Protein AF-A0A1H6QCL2-F1 (afdb_monomer_lite)

pLDDT: mean 70.32, std 13.02, range [34.16, 87.25]

InterPro domains:
  IPR007791 Co-chaperone DjlA, N-terminal [PF05099] (33-149)
  IPR029024 TerB-like [G3DSA:1.10.3680.10] (1-150)
  IPR029024 TerB-like [SSF158682] (3-149)

Structure (mmCIF, N/CA/C/O backbone):
data_AF-A0A1H6QCL2-F1
#
_entry.id   AF-A0A1H6QCL2-F1
#
loop_
_atom_site.group_PDB
_atom_site.id
_atom_site.type_symbol
_atom_site.label_atom_id
_atom_site.label_alt_id
_atom_site.label_comp_id
_atom_site.label_asym_id
_atom_site.label_entity_id
_atom_site.label_seq_id
_atom_site.pdbx_PDB_ins_code
_atom_site.Cartn_x
_atom_site.Cartn_y
_atom_site.Cartn_z
_atom_site.occupancy
_atom_site.B_iso_or_equiv
_atom_site.auth_seq_id
_atom_site.auth_comp_id
_atom_site.auth_asym_id
_atom_site.auth_atom_id
_atom_site.pdbx_PDB_model_num
ATOM 1 N N . MET A 1 1 ? -7.548 -7.491 -23.314 1.00 44.00 1 MET A N 1
ATOM 2 C CA . MET A 1 1 ? -8.060 -6.327 -22.567 1.00 44.00 1 MET A CA 1
ATOM 3 C C . MET A 1 1 ? -8.11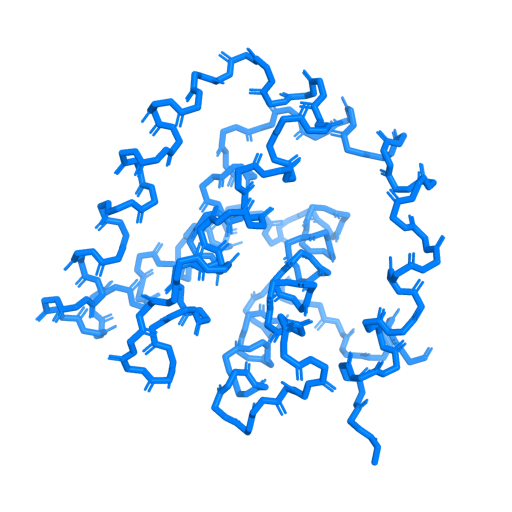5 -6.758 -21.128 1.00 44.00 1 MET A C 1
ATOM 5 O O . MET A 1 1 ? -8.798 -7.739 -20.842 1.00 44.00 1 MET A O 1
ATOM 9 N N . SER A 1 2 ? -7.257 -6.177 -20.296 1.00 57.69 2 SER A N 1
ATOM 10 C CA . SER A 1 2 ? -7.045 -6.685 -18.952 1.00 57.69 2 SER A CA 1
ATOM 11 C C . SER A 1 2 ? -8.265 -6.375 -18.085 1.00 57.69 2 SER A C 1
ATOM 13 O O . SER A 1 2 ? -8.902 -5.333 -18.233 1.00 57.69 2 SER A O 1
ATOM 15 N N . PHE A 1 3 ? -8.617 -7.291 -17.188 1.00 59.69 3 PHE A N 1
ATOM 16 C CA . PHE A 1 3 ? -9.691 -7.117 -16.205 1.00 59.69 3 PHE A CA 1
ATOM 17 C C . PHE A 1 3 ? -9.539 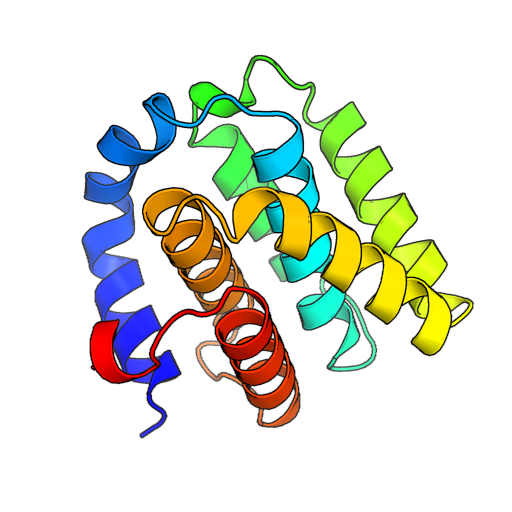-5.797 -15.426 1.00 59.69 3 PHE A C 1
ATOM 19 O O . PHE A 1 3 ? -10.508 -5.070 -15.203 1.00 59.69 3 PHE A O 1
ATOM 26 N N . PHE A 1 4 ? -8.293 -5.431 -15.121 1.00 59.72 4 PHE A N 1
ATOM 27 C CA . PHE A 1 4 ? -7.962 -4.176 -14.463 1.00 59.72 4 PHE A CA 1
ATOM 28 C C . PHE A 1 4 ? -8.063 -2.950 -15.379 1.00 59.72 4 PHE A C 1
ATOM 30 O O . PHE A 1 4 ? -8.419 -1.889 -14.881 1.00 59.72 4 PHE A O 1
ATOM 37 N N . ASP A 1 5 ? -7.867 -3.075 -16.698 1.00 59.31 5 ASP A N 1
ATOM 38 C CA . ASP A 1 5 ? -8.101 -1.961 -17.634 1.00 59.31 5 ASP A CA 1
ATOM 39 C C . ASP A 1 5 ? -9.584 -1.565 -17.635 1.00 59.31 5 ASP A C 1
ATOM 41 O O . ASP A 1 5 ? -9.929 -0.384 -17.617 1.00 59.31 5 ASP A O 1
ATOM 45 N N . ASN A 1 6 ? -10.482 -2.555 -17.602 1.00 60.25 6 ASN A N 1
ATOM 46 C CA . ASN A 1 6 ? -11.925 -2.322 -17.515 1.00 60.25 6 ASN A CA 1
ATOM 47 C C . ASN A 1 6 ? -12.341 -1.787 -16.139 1.00 60.25 6 ASN A C 1
ATOM 49 O O . ASN A 1 6 ? -13.170 -0.876 -16.070 1.00 60.25 6 ASN A O 1
ATOM 53 N N . LEU A 1 7 ? -11.742 -2.302 -15.056 1.00 60.38 7 LEU A N 1
ATOM 54 C CA . LEU A 1 7 ? -11.916 -1.758 -13.709 1.00 60.38 7 LEU A CA 1
ATOM 55 C C . LEU A 1 7 ? -11.518 -0.284 -13.680 1.00 60.38 7 LEU A C 1
ATOM 57 O O . LEU A 1 7 ? -12.290 0.543 -13.215 1.00 60.38 7 LEU A O 1
ATOM 61 N N . VAL A 1 8 ? -10.336 0.055 -14.180 1.00 58.62 8 VAL A N 1
ATOM 62 C CA . VAL A 1 8 ? -9.795 1.415 -14.196 1.00 58.62 8 VAL A CA 1
ATOM 63 C C . VAL A 1 8 ? -10.633 2.341 -15.063 1.00 58.62 8 VAL A C 1
ATOM 65 O O . VAL A 1 8 ? -10.927 3.455 -14.633 1.00 58.62 8 VAL A O 1
ATOM 68 N N . ASN A 1 9 ? -11.051 1.897 -16.250 1.00 56.53 9 ASN A N 1
ATOM 69 C CA . ASN A 1 9 ? -11.909 2.693 -17.124 1.00 56.53 9 ASN A CA 1
ATOM 70 C C . ASN A 1 9 ? -13.257 2.992 -16.452 1.00 56.53 9 ASN A C 1
ATOM 72 O O . ASN A 1 9 ? -13.675 4.146 -16.449 1.00 56.53 9 ASN A O 1
ATOM 76 N N . LYS A 1 10 ? -13.871 2.011 -15.767 1.00 55.44 10 LYS A N 1
ATOM 77 C CA . LYS A 1 10 ? -15.033 2.260 -14.892 1.00 55.44 10 LYS A CA 1
ATOM 78 C C . LYS A 1 10 ? -14.676 3.195 -13.728 1.00 55.44 10 LYS A C 1
ATOM 80 O O . LYS A 1 10 ? -15.417 4.125 -13.443 1.00 55.44 10 LYS A O 1
ATOM 85 N N . THR A 1 11 ? -13.527 2.997 -13.081 1.00 51.47 11 THR A N 1
ATOM 86 C CA . THR A 1 11 ? -13.097 3.740 -11.879 1.00 51.47 11 THR A CA 1
ATOM 87 C C . THR A 1 11 ? -12.805 5.215 -12.171 1.00 51.47 11 THR A C 1
ATOM 89 O O . THR A 1 11 ? -13.044 6.049 -11.303 1.00 51.47 11 THR A O 1
ATOM 92 N N . LYS A 1 12 ? -12.359 5.568 -13.386 1.00 49.91 12 LYS A N 1
ATOM 93 C CA . LYS A 1 12 ? -12.216 6.969 -13.825 1.00 49.91 12 LYS A CA 1
ATOM 94 C C . LYS A 1 12 ? -13.560 7.702 -13.865 1.00 49.91 12 LYS A C 1
ATOM 96 O O . LYS A 1 12 ? -13.603 8.870 -13.493 1.00 49.91 12 LYS A O 1
ATOM 101 N N . GLU A 1 13 ? -14.644 7.028 -14.252 1.00 46.62 13 GLU A N 1
ATOM 102 C CA . GLU A 1 13 ? -15.998 7.601 -14.239 1.00 46.62 13 GLU A CA 1
ATOM 103 C C . GLU A 1 13 ? -16.630 7.578 -12.833 1.00 46.62 13 GLU A C 1
ATOM 105 O O . GLU A 1 13 ? -17.350 8.502 -12.469 1.00 46.62 13 GLU A O 1
ATOM 110 N N . THR A 1 14 ? -16.310 6.583 -11.993 1.00 46.56 14 THR A N 1
ATOM 111 C CA . THR A 1 14 ? -16.861 6.456 -10.622 1.00 46.56 14 THR A CA 1
ATOM 112 C C . THR A 1 14 ? -16.065 7.207 -9.545 1.00 46.56 14 THR A C 1
ATOM 114 O O . THR A 1 14 ? -16.447 7.188 -8.375 1.00 46.56 14 THR A O 1
ATOM 117 N N . PHE A 1 15 ? -14.957 7.872 -9.891 1.00 47.06 15 PHE A N 1
ATOM 118 C CA . PHE A 1 15 ? -14.078 8.555 -8.927 1.00 47.06 15 PHE A CA 1
ATOM 119 C C . PHE A 1 15 ? -14.810 9.656 -8.135 1.00 47.06 15 PHE A C 1
ATOM 121 O O . PHE A 1 15 ? -14.470 9.938 -6.988 1.00 47.06 15 PHE A O 1
ATOM 128 N N . THR A 1 16 ? -15.849 10.257 -8.722 1.00 43.94 16 THR A N 1
ATOM 129 C CA . THR A 1 16 ? -16.666 11.298 -8.080 1.00 43.94 16 THR A CA 1
ATOM 130 C C . THR A 1 16 ? -17.731 10.717 -7.137 1.00 43.94 16 THR A C 1
ATOM 132 O O . THR A 1 16 ? -17.962 11.284 -6.071 1.00 43.94 16 THR A O 1
ATOM 135 N N . GLU A 1 17 ? -18.329 9.566 -7.464 1.00 40.84 17 GLU A N 1
ATOM 136 C CA . GLU A 1 17 ? -19.364 8.909 -6.640 1.00 40.84 17 GLU A CA 1
ATOM 137 C C . GLU A 1 17 ? -18.780 8.118 -5.458 1.00 40.84 17 GLU A C 1
ATOM 139 O O . GLU A 1 17 ? -19.372 8.062 -4.380 1.00 40.84 17 GLU A O 1
ATOM 144 N N . LEU A 1 18 ? -17.567 7.579 -5.610 1.00 47.88 18 LEU A N 1
ATOM 145 C CA . LEU A 1 18 ? -16.891 6.765 -4.594 1.00 47.88 18 LEU A CA 1
ATOM 146 C C . LEU A 1 18 ? -16.627 7.510 -3.273 1.00 47.88 18 LEU A C 1
ATOM 148 O O . LEU A 1 18 ? -16.512 6.874 -2.226 1.00 47.88 18 LEU A O 1
ATOM 152 N N . SER A 1 19 ? -16.604 8.848 -3.284 1.00 46.69 19 SER A N 1
ATOM 153 C CA . SER A 1 19 ? -16.367 9.688 -2.099 1.00 46.69 19 SER A CA 1
ATOM 154 C C . SER A 1 19 ? -17.353 9.476 -0.950 1.00 46.69 19 SER A C 1
ATOM 156 O O . SER A 1 19 ? -16.997 9.721 0.206 1.00 46.69 19 SER A O 1
ATOM 158 N N . GLN A 1 20 ? -18.561 8.988 -1.241 1.00 42.12 20 GLN A N 1
ATOM 159 C CA . GLN A 1 20 ? -19.589 8.744 -0.227 1.00 42.12 20 GLN A CA 1
ATOM 160 C C . GLN A 1 20 ? -19.391 7.431 0.549 1.00 42.12 20 GLN A C 1
ATOM 162 O O . GLN A 1 20 ? -19.751 7.373 1.726 1.00 42.12 20 GLN A O 1
ATOM 167 N N . ASP A 1 21 ? -18.749 6.415 -0.038 1.00 43.72 21 ASP A N 1
ATOM 168 C CA . ASP A 1 21 ? -18.467 5.147 0.656 1.00 43.72 21 ASP A CA 1
ATOM 169 C C . ASP A 1 21 ? -17.184 5.215 1.504 1.00 43.72 21 ASP A C 1
ATOM 171 O O . ASP A 1 21 ? -17.070 4.551 2.539 1.00 43.72 21 ASP A O 1
ATOM 175 N N . PHE A 1 22 ? -16.241 6.090 1.137 1.00 47.78 22 PHE A N 1
ATOM 176 C CA . PHE A 1 22 ? -14.991 6.317 1.873 1.00 47.78 22 PHE A CA 1
ATOM 177 C C . PHE A 1 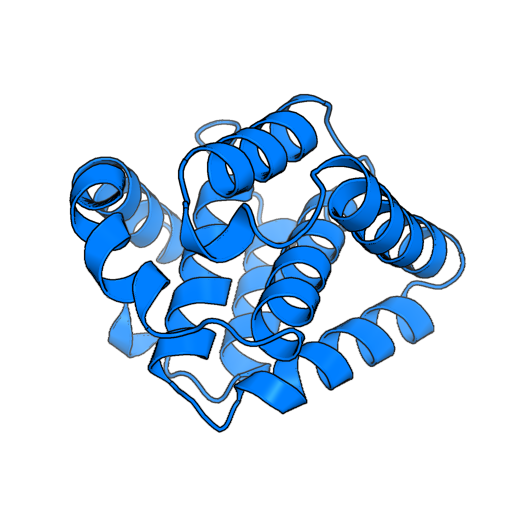22 ? -15.184 6.912 3.271 1.00 47.78 22 PHE A C 1
ATOM 179 O O . PHE A 1 22 ? -14.406 6.629 4.184 1.00 47.78 22 PHE A O 1
ATOM 186 N N . THR A 1 23 ? -16.236 7.705 3.494 1.00 46.81 23 THR A N 1
ATOM 187 C CA . THR A 1 23 ? -16.464 8.375 4.788 1.00 46.81 23 THR A CA 1
ATOM 188 C C . THR A 1 23 ? -16.823 7.403 5.917 1.00 46.81 23 THR A C 1
ATOM 190 O O . THR A 1 23 ? -16.760 7.777 7.097 1.00 46.81 23 THR A O 1
ATOM 193 N N . LYS A 1 24 ? -17.195 6.166 5.562 1.00 49.12 24 LYS A N 1
ATOM 194 C CA . LYS A 1 24 ? -17.654 5.112 6.473 1.00 49.12 24 LYS A CA 1
ATOM 195 C C . LYS A 1 24 ? -16.512 4.284 7.072 1.00 49.12 24 LYS A C 1
ATOM 197 O O . LYS A 1 24 ? -16.696 3.689 8.130 1.00 49.12 24 LYS A O 1
ATOM 202 N N . TYR A 1 25 ? -15.330 4.285 6.452 1.00 53.62 25 TYR A N 1
ATOM 203 C CA . TYR A 1 25 ? -14.206 3.415 6.818 1.00 53.62 25 TYR A CA 1
ATOM 204 C C . TYR A 1 25 ? -13.013 4.226 7.347 1.00 53.62 25 TYR A C 1
ATOM 206 O O . TYR A 1 25 ? -11.960 4.319 6.728 1.00 53.62 25 TYR A O 1
ATOM 214 N N . ARG A 1 26 ? -13.192 4.826 8.530 1.00 55.38 26 ARG A N 1
ATOM 215 C CA . ARG A 1 26 ? -12.229 5.711 9.222 1.00 55.38 26 ARG A CA 1
ATOM 216 C C . ARG A 1 26 ? -11.168 4.950 10.041 1.00 55.38 26 ARG A C 1
ATOM 218 O O . ARG A 1 26 ? -10.855 5.337 11.164 1.00 55.38 26 ARG A O 1
ATOM 225 N N . SER A 1 27 ? -10.666 3.836 9.522 1.00 66.69 27 SER A N 1
ATOM 226 C CA . SER A 1 27 ? -9.800 2.905 10.262 1.00 66.69 27 SER A CA 1
ATOM 227 C C . SER A 1 27 ? -8.322 3.149 9.940 1.00 66.69 27 SER A C 1
ATOM 229 O O . SER A 1 27 ? -7.965 3.259 8.767 1.00 66.69 27 SER A O 1
ATOM 231 N N . LYS A 1 28 ? -7.442 3.190 10.954 1.00 71.31 28 LYS A N 1
ATOM 232 C CA . LYS A 1 28 ? -5.977 3.256 10.741 1.00 71.31 28 LYS A CA 1
ATOM 233 C C . LYS A 1 28 ? -5.509 2.080 9.885 1.00 71.31 28 LYS A C 1
ATOM 235 O O . LYS A 1 28 ? -4.688 2.235 8.993 1.00 71.31 28 LYS A O 1
ATOM 240 N N . GLU A 1 29 ? -6.112 0.922 10.101 1.00 77.38 29 GLU A N 1
ATOM 241 C CA . GLU A 1 29 ? -5.882 -0.317 9.369 1.00 77.38 29 GLU A CA 1
ATOM 242 C C . GLU A 1 29 ? -6.141 -0.145 7.868 1.00 77.38 29 GLU A C 1
ATOM 244 O O . GLU A 1 29 ? -5.364 -0.629 7.051 1.00 77.38 29 GLU A O 1
ATOM 249 N N . PHE A 1 30 ? -7.186 0.606 7.502 1.00 76.31 30 PHE A N 1
ATOM 250 C CA . PHE A 1 30 ? -7.517 0.897 6.109 1.00 76.31 30 PHE A CA 1
ATOM 251 C C . PHE A 1 30 ? -6.471 1.795 5.447 1.00 76.31 30 PHE A C 1
ATOM 253 O O . PHE A 1 30 ? -6.036 1.511 4.331 1.00 76.31 30 PHE A O 1
ATOM 260 N N . LEU A 1 31 ? -6.027 2.843 6.147 1.00 77.38 31 LEU A N 1
ATOM 261 C CA . LEU A 1 31 ? -4.947 3.704 5.671 1.00 77.38 31 LEU A CA 1
ATOM 262 C C . LEU A 1 31 ? -3.667 2.890 5.454 1.00 77.38 31 LEU A C 1
ATOM 264 O O . LEU A 1 31 ? -3.109 2.914 4.362 1.00 77.38 31 LEU A O 1
ATOM 268 N N . HIS A 1 32 ? -3.247 2.110 6.449 1.00 82.00 32 HIS A N 1
ATOM 269 C CA . HIS A 1 32 ? -2.057 1.267 6.343 1.00 82.00 32 HIS A CA 1
ATOM 270 C C . HIS A 1 32 ? -2.156 0.264 5.189 1.00 82.00 32 HIS A C 1
ATOM 272 O O . HIS A 1 32 ? -1.223 0.173 4.401 1.00 82.00 32 HIS A O 1
ATOM 278 N N . ALA A 1 33 ? -3.286 -0.431 5.030 1.00 83.88 33 ALA A N 1
ATOM 279 C CA . ALA A 1 33 ? -3.511 -1.365 3.925 1.00 83.88 33 ALA A CA 1
ATOM 280 C C . ALA A 1 33 ? -3.431 -0.682 2.550 1.00 83.88 33 ALA A C 1
ATOM 282 O O . ALA A 1 33 ? -2.864 -1.228 1.606 1.00 83.88 33 ALA A O 1
ATOM 283 N N . THR A 1 34 ? -3.965 0.532 2.451 1.00 78.94 34 THR A N 1
ATOM 284 C CA . THR A 1 34 ? -3.977 1.321 1.219 1.00 78.94 34 THR A CA 1
ATOM 285 C C . THR A 1 34 ? -2.578 1.811 0.837 1.00 78.94 34 THR A C 1
ATOM 287 O O . THR A 1 34 ? -2.165 1.674 -0.314 1.00 78.94 34 THR A O 1
ATOM 290 N N . LEU A 1 35 ? -1.822 2.344 1.802 1.00 83.88 35 LEU A N 1
ATOM 291 C CA . LEU A 1 35 ? -0.442 2.790 1.582 1.00 83.88 35 LEU A CA 1
ATOM 292 C C . LEU A 1 35 ? 0.480 1.613 1.280 1.00 83.88 35 LEU A C 1
ATOM 294 O O . LEU A 1 35 ? 1.320 1.719 0.395 1.00 83.88 35 LEU A O 1
ATOM 298 N N . ALA A 1 36 ? 0.287 0.493 1.975 1.00 85.81 36 ALA A N 1
ATOM 299 C CA . ALA A 1 36 ? 1.002 -0.754 1.751 1.00 85.81 36 ALA A CA 1
ATOM 300 C C . ALA A 1 36 ? 0.769 -1.290 0.326 1.00 85.81 36 ALA A C 1
ATOM 302 O O . ALA A 1 36 ? 1.727 -1.606 -0.374 1.00 85.81 36 ALA A O 1
ATOM 303 N N . ALA A 1 37 ? -0.485 -1.324 -0.138 1.00 84.38 37 ALA A N 1
ATOM 304 C CA . ALA A 1 37 ? -0.825 -1.733 -1.501 1.00 84.38 37 ALA A CA 1
ATOM 305 C C . ALA A 1 37 ? -0.222 -0.798 -2.562 1.00 84.38 37 ALA A C 1
ATOM 307 O O . ALA A 1 37 ? 0.330 -1.272 -3.552 1.00 84.38 37 ALA A O 1
ATOM 308 N N . SER A 1 38 ? -0.292 0.520 -2.342 1.00 82.56 38 SER A N 1
ATOM 309 C CA . SER A 1 38 ? 0.325 1.502 -3.239 1.00 82.56 38 SER A CA 1
ATOM 310 C C . SER A 1 38 ? 1.843 1.344 -3.290 1.00 82.56 38 SER A C 1
ATOM 312 O O . SER A 1 38 ? 2.395 1.322 -4.380 1.00 82.56 38 SER A O 1
ATOM 314 N N . ALA A 1 39 ? 2.511 1.203 -2.144 1.00 84.25 39 ALA A N 1
ATOM 315 C CA . ALA A 1 39 ? 3.957 1.014 -2.087 1.00 84.25 39 ALA A CA 1
ATOM 316 C C . ALA A 1 39 ? 4.402 -0.268 -2.808 1.00 84.25 39 ALA A C 1
ATOM 318 O O . ALA A 1 39 ? 5.441 -0.265 -3.456 1.00 84.25 39 ALA A O 1
ATOM 319 N N . TRP A 1 40 ? 3.613 -1.346 -2.726 1.00 84.62 40 TRP A N 1
ATOM 320 C CA . TRP A 1 40 ? 3.927 -2.605 -3.403 1.00 84.62 40 TRP A CA 1
ATOM 321 C C . TRP A 1 40 ? 3.850 -2.489 -4.925 1.00 84.62 40 TRP A C 1
ATOM 323 O O . TRP A 1 40 ? 4.746 -2.962 -5.616 1.00 84.62 40 TRP A O 1
ATOM 333 N N . ILE A 1 41 ? 2.796 -1.850 -5.441 1.00 80.69 41 ILE A N 1
ATOM 334 C CA . ILE A 1 41 ? 2.622 -1.638 -6.884 1.00 80.69 41 ILE A CA 1
ATOM 335 C C . ILE A 1 41 ? 3.718 -0.732 -7.424 1.00 80.69 41 ILE A C 1
ATOM 337 O O . ILE A 1 41 ? 4.378 -1.111 -8.382 1.00 80.69 41 ILE A O 1
ATOM 341 N N . SER A 1 42 ? 3.985 0.386 -6.749 1.00 77.81 42 SER A N 1
ATOM 342 C CA . SER A 1 42 ? 5.017 1.340 -7.168 1.00 77.81 42 SER A CA 1
ATOM 343 C C . SER A 1 42 ? 6.446 0.811 -7.063 1.00 77.81 42 SER A C 1
ATOM 345 O O . SER A 1 42 ? 7.385 1.474 -7.482 1.00 77.81 42 SER A O 1
ATOM 347 N N . LEU A 1 43 ? 6.645 -0.352 -6.438 1.00 79.88 43 LEU A N 1
ATOM 348 C CA . LEU A 1 43 ? 7.936 -1.035 -6.402 1.00 79.88 43 LEU A CA 1
ATOM 349 C C . LEU A 1 43 ? 7.980 -2.243 -7.352 1.00 79.88 43 LEU A C 1
ATOM 351 O O . LEU A 1 43 ? 9.042 -2.832 -7.541 1.00 79.88 43 LEU A O 1
ATOM 355 N N . ALA A 1 44 ? 6.849 -2.615 -7.960 1.00 74.62 44 ALA A N 1
ATOM 356 C CA . ALA A 1 44 ? 6.733 -3.762 -8.858 1.00 74.62 44 ALA A CA 1
ATOM 357 C C . ALA A 1 44 ? 7.458 -3.546 -10.196 1.00 74.62 44 ALA A C 1
ATOM 359 O O . ALA A 1 44 ? 7.913 -4.507 -10.821 1.00 74.62 44 ALA A O 1
ATOM 360 N N . ASP A 1 45 ? 7.563 -2.296 -10.638 1.00 68.31 45 ASP A N 1
ATOM 361 C CA . ASP A 1 45 ? 8.335 -1.860 -11.805 1.00 68.31 45 ASP A CA 1
ATOM 362 C C . ASP A 1 45 ? 9.820 -1.592 -11.474 1.00 68.31 45 ASP A C 1
ATOM 364 O O . ASP A 1 45 ? 10.653 -1.447 -12.372 1.00 68.31 45 ASP A O 1
ATOM 368 N N . GLY A 1 46 ? 10.172 -1.600 -10.183 1.00 66.75 46 GLY A N 1
ATOM 369 C CA . GLY A 1 46 ? 11.511 -1.348 -9.663 1.00 66.75 46 GLY A CA 1
ATOM 370 C C . GLY A 1 46 ? 11.863 0.133 -9.491 1.00 66.75 46 GLY A C 1
ATOM 371 O O . GLY A 1 46 ? 12.991 0.427 -9.082 1.00 66.75 46 GLY A O 1
ATOM 372 N N . SER A 1 47 ? 10.956 1.078 -9.768 1.00 65.75 47 SER A N 1
ATOM 373 C CA . SER A 1 47 ? 11.218 2.504 -9.562 1.00 65.75 47 SER A CA 1
ATOM 374 C C . SER A 1 47 ? 9.952 3.311 -9.321 1.00 65.75 47 SER A C 1
ATOM 376 O O . SER A 1 47 ? 9.120 3.462 -10.199 1.00 65.75 47 SER A O 1
ATOM 378 N N . ILE A 1 48 ? 9.877 3.966 -8.164 1.00 69.31 48 ILE A N 1
ATOM 379 C CA . ILE A 1 48 ? 8.693 4.756 -7.844 1.00 69.31 48 ILE A CA 1
ATOM 380 C C . ILE A 1 48 ? 8.698 6.088 -8.585 1.00 69.31 48 ILE A C 1
ATOM 382 O O . ILE A 1 48 ? 9.562 6.947 -8.348 1.00 69.31 48 ILE A O 1
ATOM 386 N N . SER A 1 49 ? 7.660 6.302 -9.382 1.00 69.25 49 SER A N 1
ATOM 387 C CA . SER A 1 49 ? 7.454 7.536 -10.127 1.00 69.25 49 SER A CA 1
ATOM 388 C C . SER A 1 49 ? 6.934 8.679 -9.236 1.00 69.25 49 SER A C 1
ATOM 390 O O . SER A 1 49 ? 6.370 8.496 -8.147 1.00 69.25 49 SER A O 1
ATOM 392 N N . ALA A 1 50 ? 7.144 9.922 -9.677 1.00 69.88 50 ALA A N 1
ATOM 393 C CA . ALA A 1 50 ? 6.602 11.092 -8.983 1.00 69.88 50 ALA A CA 1
ATOM 394 C C . ALA A 1 50 ? 5.076 11.199 -9.178 1.00 69.88 50 ALA A C 1
ATOM 396 O O . ALA A 1 50 ? 4.362 11.741 -8.323 1.00 69.88 50 ALA A O 1
ATOM 397 N N . GLU A 1 51 ? 4.577 10.655 -10.284 1.00 70.75 51 GLU A N 1
ATOM 398 C CA . GLU A 1 51 ? 3.178 10.575 -10.677 1.00 70.75 51 GLU A CA 1
ATOM 399 C C . GLU A 1 51 ? 2.366 9.722 -9.694 1.00 70.75 51 GLU A C 1
ATOM 401 O O . GLU A 1 51 ? 1.310 10.162 -9.230 1.00 70.75 51 GLU A O 1
ATOM 406 N N . GLU A 1 52 ? 2.878 8.559 -9.293 1.00 72.44 52 GLU A N 1
ATOM 407 C CA . GLU A 1 52 ? 2.228 7.669 -8.322 1.00 72.44 52 GLU A CA 1
ATOM 408 C C . GLU A 1 52 ? 2.115 8.304 -6.937 1.00 72.44 52 GLU A C 1
ATOM 410 O O . GLU A 1 52 ? 1.034 8.315 -6.337 1.00 72.44 52 GLU A O 1
ATOM 415 N N . LYS A 1 53 ? 3.200 8.932 -6.460 1.00 74.50 53 LYS A N 1
ATOM 416 C CA . LYS A 1 53 ? 3.189 9.706 -5.207 1.00 74.50 53 LYS A CA 1
ATOM 417 C C . LYS A 1 53 ? 2.146 10.816 -5.259 1.00 74.50 53 LYS A C 1
ATOM 419 O O . LYS A 1 53 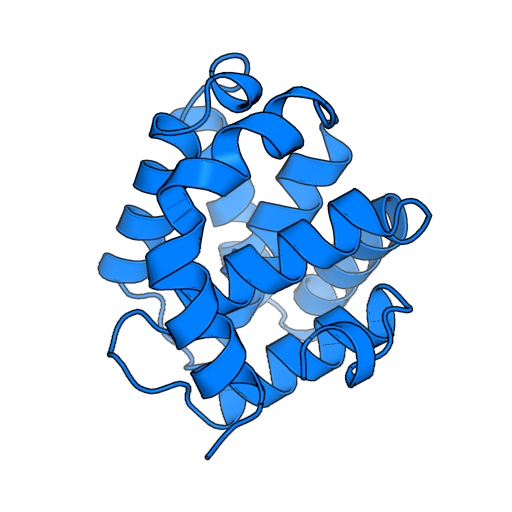? 1.386 11.005 -4.311 1.00 74.50 53 LYS A O 1
ATOM 424 N N . THR A 1 54 ? 2.086 11.541 -6.374 1.00 73.94 54 THR A N 1
ATOM 425 C CA . THR A 1 54 ? 1.138 12.644 -6.561 1.00 73.94 54 THR A CA 1
ATOM 426 C C . THR A 1 54 ? -0.304 12.145 -6.582 1.00 73.94 54 THR A C 1
ATOM 428 O O . THR A 1 54 ? -1.172 12.774 -5.981 1.00 73.94 54 THR A O 1
ATOM 431 N N . LYS A 1 55 ? -0.587 11.008 -7.224 1.00 73.50 55 LYS A N 1
ATOM 432 C CA . LYS A 1 55 ? -1.922 10.393 -7.229 1.00 73.50 55 LYS A CA 1
ATOM 433 C C . LYS A 1 55 ? -2.357 9.931 -5.848 1.00 73.50 55 LYS A C 1
ATOM 435 O O . LYS A 1 55 ? -3.494 10.195 -5.461 1.00 73.50 55 LYS A O 1
ATOM 440 N N . MET A 1 56 ? -1.457 9.291 -5.105 1.00 75.88 56 MET A N 1
ATOM 441 C CA . MET A 1 56 ? -1.702 8.921 -3.716 1.00 75.88 56 MET A CA 1
ATOM 442 C C . MET A 1 56 ? -2.052 10.168 -2.892 1.00 75.88 56 MET A C 1
ATOM 444 O O . MET A 1 56 ? -3.084 10.185 -2.231 1.00 75.88 56 MET A O 1
ATOM 448 N N . ILE A 1 57 ? -1.251 11.237 -2.981 1.00 73.81 57 ILE A N 1
ATOM 449 C CA . ILE A 1 57 ? -1.506 12.492 -2.254 1.00 73.81 57 ILE A CA 1
ATOM 450 C C . ILE A 1 57 ? -2.847 13.106 -2.659 1.00 73.81 57 ILE A C 1
ATOM 452 O O . ILE A 1 57 ? -3.657 13.407 -1.789 1.00 73.81 57 ILE A O 1
ATOM 456 N N . ARG A 1 58 ? -3.133 13.221 -3.961 1.00 73.06 58 ARG A N 1
ATOM 457 C CA . ARG A 1 58 ? -4.420 13.736 -4.456 1.00 73.06 58 ARG A CA 1
ATOM 458 C C . ARG A 1 58 ? -5.601 12.932 -3.933 1.00 73.06 58 ARG A C 1
ATOM 460 O O . ARG A 1 58 ? -6.639 13.500 -3.621 1.00 73.06 58 ARG A O 1
ATOM 467 N N . PHE A 1 59 ? -5.460 11.616 -3.841 1.00 69.44 59 PHE A N 1
ATOM 468 C CA . PHE A 1 59 ? -6.497 10.763 -3.286 1.00 69.44 59 PHE A CA 1
ATOM 469 C C . PHE A 1 59 ? -6.722 11.031 -1.788 1.00 69.44 59 PHE A C 1
ATOM 471 O O . PHE A 1 59 ? -7.867 11.129 -1.350 1.00 69.44 59 PHE A O 1
ATOM 478 N N . LEU A 1 60 ? -5.647 11.209 -1.015 1.00 66.75 60 LEU A N 1
ATOM 479 C CA . LEU A 1 60 ? -5.737 11.572 0.402 1.00 66.75 60 LEU A CA 1
ATOM 480 C C . LEU A 1 60 ? -6.382 12.952 0.589 1.00 66.75 60 LEU A C 1
ATOM 482 O O . LEU A 1 60 ? -7.243 13.113 1.449 1.00 66.75 60 LEU A O 1
ATOM 486 N N . GLU A 1 61 ? -5.995 13.933 -0.230 1.00 66.69 61 GLU A N 1
ATOM 487 C CA . GLU A 1 61 ? -6.516 15.305 -0.192 1.00 66.69 61 GLU A CA 1
ATOM 488 C C . GLU A 1 61 ? -7.994 15.384 -0.591 1.00 66.69 61 GLU A C 1
ATOM 490 O O . GLU A 1 61 ? -8.760 16.137 0.014 1.00 66.69 61 GLU A O 1
ATOM 495 N N . ASN A 1 62 ? -8.412 14.581 -1.573 1.00 62.16 62 ASN A N 1
ATOM 496 C CA . ASN A 1 62 ? -9.800 14.514 -2.026 1.00 62.16 62 ASN A CA 1
ATOM 497 C C . ASN A 1 62 ? -10.732 13.839 -1.006 1.00 62.16 62 ASN A C 1
ATOM 499 O O . ASN A 1 62 ? -11.951 14.001 -1.098 1.00 62.16 62 ASN A O 1
ATOM 503 N N . HIS A 1 63 ? -10.201 13.112 -0.018 1.00 56.12 63 HIS A N 1
ATOM 504 C CA . HIS A 1 63 ? -11.014 12.426 0.980 1.00 56.12 63 HIS A CA 1
ATOM 505 C C . HIS A 1 63 ? -10.926 13.051 2.370 1.00 56.12 63 HIS A C 1
ATOM 507 O O . HIS A 1 63 ? -9.969 12.881 3.120 1.00 56.12 63 HIS A O 1
ATOM 513 N N . GLU A 1 64 ? -12.036 13.661 2.794 1.00 50.84 64 GLU A N 1
ATOM 514 C CA . GLU A 1 64 ? -12.196 14.201 4.150 1.00 50.84 64 GLU A CA 1
ATOM 515 C C . GLU A 1 64 ? -12.038 13.155 5.261 1.00 50.84 64 GLU A C 1
ATOM 517 O O . GLU A 1 64 ? -11.696 13.507 6.387 1.00 50.84 64 GLU A O 1
ATOM 522 N N . ALA A 1 65 ? -12.228 11.866 4.954 1.00 48.88 65 ALA A N 1
ATOM 523 C CA . ALA A 1 65 ? -11.991 10.765 5.890 1.00 48.88 65 ALA A CA 1
ATOM 524 C C . ALA A 1 65 ? -10.519 10.663 6.334 1.00 48.88 65 ALA A C 1
ATOM 526 O O . ALA A 1 65 ? -10.236 10.173 7.427 1.00 48.88 65 ALA A O 1
ATOM 527 N N . LEU A 1 66 ? -9.602 11.146 5.494 1.00 53.44 66 LEU A N 1
ATOM 528 C CA . LEU A 1 66 ? -8.159 11.097 5.693 1.00 53.44 66 LEU A CA 1
ATOM 529 C C . LEU A 1 66 ? -7.579 12.429 6.170 1.00 53.44 66 LEU A C 1
ATOM 531 O O . LEU A 1 66 ? -6.453 12.429 6.644 1.00 53.44 66 LEU A O 1
ATOM 535 N N . LYS A 1 67 ? -8.365 13.521 6.185 1.00 53.12 67 LYS A N 1
ATOM 536 C CA . LYS A 1 67 ? -7.982 14.814 6.798 1.00 53.12 67 LYS A CA 1
ATOM 537 C C . LYS A 1 67 ? -7.597 14.709 8.281 1.00 53.12 67 LYS A C 1
ATOM 539 O O . LYS A 1 67 ? -6.972 15.625 8.804 1.00 53.12 67 LYS A O 1
ATOM 544 N N . LEU A 1 68 ? -7.998 13.636 8.971 1.00 55.12 68 LEU A N 1
ATOM 545 C CA . LEU A 1 68 ? -7.573 13.353 10.348 1.00 55.12 68 LEU A CA 1
ATOM 546 C C . LEU A 1 68 ? -6.091 12.959 10.437 1.00 55.12 68 LEU A C 1
ATOM 548 O O . LEU A 1 68 ? -5.476 13.161 11.481 1.00 55.12 68 LEU A O 1
ATOM 552 N N . PHE A 1 69 ? -5.534 12.404 9.361 1.00 61.81 69 PHE A N 1
ATOM 553 C CA . PHE A 1 69 ? -4.125 12.060 9.244 1.00 61.81 69 PHE A CA 1
ATOM 554 C C . PHE A 1 69 ? -3.413 13.168 8.479 1.00 61.81 69 PHE A C 1
ATOM 556 O O . PHE A 1 69 ? -3.878 13.638 7.441 1.00 61.81 69 PHE A O 1
ATOM 563 N N . SER A 1 70 ? -2.271 13.613 8.994 1.00 68.25 70 SER A N 1
ATOM 564 C CA . SER A 1 70 ? -1.501 14.637 8.292 1.00 68.25 70 SER A CA 1
ATOM 565 C C . SER A 1 70 ? -0.906 14.029 7.022 1.00 68.25 70 SER A C 1
ATOM 567 O O . SER A 1 70 ? -0.325 12.947 7.082 1.00 68.25 70 SER A O 1
ATOM 569 N N . THR A 1 71 ? -0.979 14.722 5.881 1.00 71.44 71 THR A N 1
ATOM 570 C CA . THR A 1 71 ? -0.343 14.273 4.624 1.00 71.44 71 THR A CA 1
ATOM 571 C C . THR A 1 71 ? 1.135 13.928 4.829 1.00 71.44 71 THR A C 1
ATOM 573 O O . THR A 1 71 ? 1.646 12.991 4.225 1.00 71.44 71 THR A O 1
ATOM 576 N N . SER A 1 72 ? 1.810 14.643 5.734 1.00 76.06 72 SER A N 1
ATOM 577 C CA . SER A 1 72 ? 3.174 14.349 6.177 1.00 76.06 72 SER A CA 1
ATOM 578 C C . SER A 1 72 ? 3.311 12.979 6.846 1.00 76.06 72 SER A C 1
ATOM 580 O O . SER A 1 72 ? 4.205 12.227 6.481 1.00 76.06 72 SER A O 1
ATOM 582 N N . GLU A 1 73 ? 2.425 12.631 7.781 1.00 77.06 73 GLU A N 1
ATOM 583 C CA . GLU A 1 73 ? 2.414 11.331 8.468 1.00 77.06 73 GLU A CA 1
ATOM 584 C C . GLU A 1 73 ? 2.155 10.194 7.478 1.00 77.06 73 GLU A C 1
ATOM 586 O O . GLU A 1 73 ? 2.858 9.186 7.481 1.00 77.06 73 GLU A O 1
ATOM 591 N N . VAL A 1 74 ? 1.203 10.393 6.567 1.00 78.00 74 VAL A N 1
ATOM 592 C CA . VAL A 1 74 ? 0.903 9.423 5.513 1.00 78.00 74 VAL A CA 1
ATOM 593 C C . VAL A 1 74 ? 2.108 9.198 4.601 1.00 78.00 74 VAL A C 1
ATOM 595 O O . VAL A 1 74 ? 2.462 8.055 4.314 1.00 78.00 74 VAL A O 1
ATOM 598 N N . LEU A 1 75 ? 2.767 10.278 4.177 1.00 80.25 75 LEU A N 1
ATOM 599 C CA . LEU A 1 75 ? 3.972 10.201 3.358 1.00 80.25 75 LEU A CA 1
ATOM 600 C C . LEU A 1 75 ? 5.105 9.480 4.100 1.00 80.25 75 LEU A C 1
ATOM 602 O O . LEU A 1 75 ? 5.825 8.695 3.489 1.00 80.25 75 LEU A O 1
ATOM 606 N N . THR A 1 76 ? 5.258 9.721 5.405 1.00 84.06 76 THR A N 1
ATOM 607 C CA . THR A 1 76 ? 6.244 9.031 6.244 1.00 84.06 76 THR A CA 1
ATOM 608 C C . THR A 1 76 ? 5.973 7.533 6.302 1.00 84.06 76 THR A C 1
ATOM 610 O O . THR A 1 76 ? 6.883 6.756 6.029 1.00 84.06 76 THR A O 1
ATOM 613 N N . VAL A 1 77 ? 4.734 7.125 6.592 1.00 84.19 77 VAL A N 1
ATOM 614 C CA . VAL A 1 77 ? 4.348 5.706 6.656 1.00 84.19 77 VAL A CA 1
ATOM 615 C C . VAL A 1 77 ? 4.536 5.032 5.299 1.00 84.19 77 VAL A C 1
ATOM 617 O O . VAL A 1 77 ? 5.124 3.959 5.214 1.00 84.19 77 VAL A O 1
ATOM 620 N N . TRP A 1 78 ? 4.079 5.667 4.221 1.00 83.69 78 TRP A N 1
ATOM 621 C CA . TRP A 1 78 ? 4.246 5.137 2.870 1.00 83.69 78 TRP A CA 1
ATOM 622 C C . TRP A 1 78 ? 5.723 4.978 2.500 1.00 83.69 78 TRP A C 1
ATOM 624 O O . TRP A 1 78 ? 6.128 3.926 2.009 1.00 83.69 78 TRP A O 1
ATOM 634 N N . LYS A 1 79 ? 6.548 5.985 2.808 1.00 84.38 79 LYS A N 1
ATOM 635 C CA . LYS A 1 79 ? 7.991 5.916 2.582 1.00 84.38 79 LYS A CA 1
ATOM 636 C C . LYS A 1 79 ? 8.636 4.796 3.399 1.00 84.38 79 LYS A C 1
ATOM 638 O O . LYS A 1 79 ? 9.505 4.116 2.881 1.00 84.38 79 LYS A O 1
ATOM 643 N N . GLU A 1 80 ? 8.188 4.554 4.628 1.00 87.25 80 GLU A N 1
ATOM 644 C CA . GLU A 1 80 ? 8.672 3.430 5.435 1.00 87.25 80 GLU A CA 1
ATOM 645 C C . GLU A 1 80 ? 8.377 2.078 4.765 1.00 87.25 80 GLU A C 1
ATOM 647 O O . GLU A 1 80 ? 9.251 1.211 4.730 1.00 87.25 80 GLU A O 1
ATOM 652 N N . TYR A 1 81 ? 7.177 1.887 4.202 1.00 87.00 81 TYR A N 1
ATOM 653 C CA . TYR A 1 81 ? 6.840 0.667 3.455 1.00 87.00 81 TYR A CA 1
ATOM 654 C C . TYR A 1 81 ? 7.703 0.508 2.204 1.00 87.00 81 TYR A C 1
ATOM 656 O O . TYR A 1 81 ? 8.221 -0.578 1.967 1.00 87.00 81 TYR A O 1
ATOM 664 N N . VAL A 1 82 ? 7.894 1.589 1.449 1.00 85.31 82 VAL A N 1
ATOM 665 C CA . VAL A 1 82 ? 8.781 1.636 0.281 1.00 85.31 82 VAL A CA 1
ATOM 666 C C . VAL A 1 82 ? 10.220 1.294 0.651 1.00 85.31 82 VAL A C 1
ATOM 668 O O . VAL A 1 82 ? 10.834 0.449 0.009 1.00 85.31 82 VAL A O 1
ATOM 671 N N . ASP A 1 83 ? 10.760 1.929 1.689 1.00 86.81 83 ASP A N 1
ATOM 672 C CA . ASP A 1 83 ? 12.135 1.718 2.132 1.00 86.81 83 ASP A CA 1
ATOM 673 C C . ASP A 1 83 ? 12.305 0.274 2.635 1.00 86.81 83 ASP A C 1
ATOM 675 O O . ASP A 1 83 ? 13.304 -0.369 2.327 1.00 86.81 83 ASP A O 1
ATOM 679 N N . THR A 1 84 ? 11.301 -0.276 3.332 1.00 86.75 84 THR A N 1
ATOM 680 C CA . THR A 1 84 ? 11.290 -1.684 3.771 1.00 86.75 84 THR A CA 1
ATOM 681 C C . THR A 1 84 ? 11.288 -2.639 2.577 1.00 86.75 84 THR A C 1
ATOM 683 O O . THR A 1 84 ? 12.098 -3.556 2.538 1.00 86.75 84 THR A O 1
ATOM 686 N N . LEU A 1 85 ? 10.411 -2.406 1.599 1.00 84.31 85 LEU A N 1
ATOM 687 C CA . LEU A 1 85 ? 10.317 -3.187 0.363 1.00 84.31 85 LEU A CA 1
ATOM 688 C C . LEU A 1 85 ? 11.600 -3.128 -0.478 1.00 84.31 85 LEU A C 1
ATOM 690 O O . LEU A 1 85 ? 11.993 -4.123 -1.077 1.00 84.31 85 LEU A O 1
ATOM 694 N N . SER A 1 86 ? 12.238 -1.958 -0.525 1.00 83.75 86 SER A N 1
ATOM 695 C CA . SER A 1 86 ? 13.493 -1.722 -1.244 1.00 83.75 86 SER A CA 1
ATOM 696 C C . SER A 1 86 ? 14.685 -2.401 -0.562 1.00 83.75 86 SER A C 1
ATOM 698 O O . SER A 1 86 ? 15.592 -2.889 -1.233 1.00 83.75 86 SER A O 1
ATOM 700 N N . LEU A 1 87 ? 14.682 -2.457 0.775 1.00 86.00 87 LEU A N 1
ATOM 701 C CA . LEU A 1 87 ? 15.695 -3.162 1.562 1.00 86.00 87 LEU A CA 1
ATOM 702 C C . LEU A 1 87 ? 15.563 -4.680 1.439 1.00 86.00 87 LEU A C 1
ATOM 704 O O . LEU A 1 87 ? 16.560 -5.364 1.214 1.00 86.00 87 LEU A O 1
ATOM 708 N N . ASP A 1 88 ? 14.351 -5.197 1.627 1.00 86.56 88 ASP A N 1
ATOM 709 C CA . ASP A 1 88 ? 14.0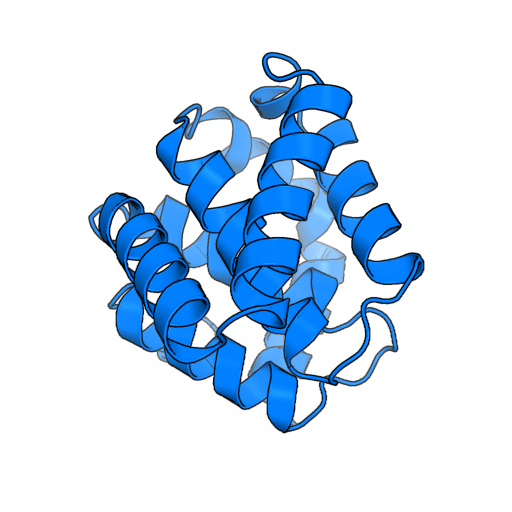54 -6.621 1.577 1.00 86.56 88 ASP A CA 1
ATOM 710 C C . ASP A 1 88 ? 12.615 -6.825 1.092 1.00 86.56 88 ASP A C 1
ATOM 712 O O . ASP A 1 88 ? 11.637 -6.554 1.800 1.00 86.56 88 ASP A O 1
ATOM 716 N N . MET A 1 89 ? 12.498 -7.303 -0.145 1.00 81.56 89 MET A N 1
ATOM 717 C CA . MET A 1 89 ? 11.211 -7.506 -0.797 1.00 81.56 89 MET A CA 1
ATOM 718 C C . MET A 1 89 ? 10.385 -8.580 -0.084 1.00 81.56 89 MET A C 1
ATOM 720 O O . MET A 1 89 ? 9.181 -8.403 0.062 1.00 81.56 89 MET A O 1
ATOM 724 N N . ASP A 1 90 ? 11.009 -9.636 0.446 1.00 84.50 90 ASP A N 1
ATOM 725 C CA . ASP A 1 90 ? 10.302 -10.712 1.148 1.00 84.50 90 ASP A CA 1
ATOM 726 C C . ASP A 1 90 ? 9.728 -10.215 2.487 1.00 84.50 90 ASP A C 1
ATOM 728 O O . ASP A 1 90 ? 8.589 -10.530 2.853 1.00 84.50 90 ASP A O 1
ATOM 732 N N . ILE A 1 91 ? 10.482 -9.399 3.232 1.00 85.38 91 ILE A N 1
ATOM 733 C CA . ILE A 1 91 ? 10.008 -8.783 4.483 1.00 85.38 91 ILE A CA 1
ATOM 734 C C . ILE A 1 91 ? 8.932 -7.730 4.195 1.00 85.38 91 ILE A C 1
ATOM 736 O O . ILE A 1 91 ? 7.904 -7.690 4.880 1.00 85.38 91 ILE A O 1
ATOM 740 N N . GLY A 1 92 ? 9.151 -6.882 3.189 1.00 85.44 92 GLY A N 1
ATOM 741 C CA . GLY A 1 92 ? 8.200 -5.856 2.774 1.00 85.44 92 GLY A CA 1
ATOM 742 C C . GLY A 1 92 ? 6.871 -6.456 2.321 1.00 85.44 92 GLY A C 1
ATOM 743 O O . GLY A 1 92 ? 5.821 -6.032 2.809 1.00 85.44 92 GLY A O 1
ATOM 744 N N . GLU A 1 93 ? 6.908 -7.494 1.479 1.00 84.62 93 GLU A N 1
ATOM 745 C CA . GLU A 1 93 ? 5.720 -8.241 1.055 1.00 84.62 93 GLU A CA 1
ATOM 746 C C . GLU A 1 93 ? 4.964 -8.793 2.266 1.00 84.62 93 GLU A C 1
ATOM 748 O O . GLU A 1 93 ? 3.768 -8.539 2.405 1.00 84.62 93 GLU A O 1
ATOM 753 N N . ASN A 1 94 ? 5.641 -9.456 3.208 1.00 86.25 94 ASN A N 1
ATOM 754 C CA . ASN A 1 94 ? 4.987 -9.974 4.415 1.00 86.25 94 ASN A CA 1
ATOM 755 C C . ASN A 1 94 ? 4.318 -8.873 5.257 1.00 86.25 94 ASN A C 1
ATOM 757 O O . ASN A 1 94 ? 3.192 -9.054 5.725 1.00 86.25 94 ASN A O 1
ATOM 761 N N . LYS A 1 95 ? 4.961 -7.709 5.419 1.00 85.69 95 LYS A N 1
ATOM 762 C CA . LYS A 1 95 ? 4.402 -6.566 6.169 1.00 85.69 95 LYS A CA 1
ATOM 763 C C . LYS A 1 95 ? 3.159 -5.984 5.481 1.00 85.69 95 LYS A C 1
ATOM 765 O O . LYS A 1 95 ? 2.213 -5.541 6.146 1.00 85.69 95 LYS A O 1
ATOM 770 N N . ILE A 1 96 ? 3.139 -5.997 4.149 1.00 86.06 96 ILE A N 1
ATOM 771 C CA . ILE A 1 96 ? 1.992 -5.574 3.339 1.00 86.06 96 ILE A CA 1
ATOM 772 C C . ILE A 1 96 ? 0.856 -6.582 3.469 1.00 86.06 96 ILE A C 1
ATOM 774 O O . ILE A 1 96 ? -0.264 -6.182 3.782 1.00 86.06 96 ILE A O 1
ATOM 778 N N . LEU A 1 97 ? 1.142 -7.878 3.325 1.00 83.38 97 LEU A N 1
ATOM 779 C CA . LEU A 1 97 ? 0.161 -8.952 3.491 1.00 83.38 97 LEU A CA 1
ATOM 780 C C . LEU A 1 97 ? -0.461 -8.937 4.894 1.00 83.38 97 LEU A C 1
ATOM 782 O O . LEU A 1 97 ? -1.676 -9.068 5.019 1.00 83.38 97 LEU A O 1
ATOM 786 N N . GLU A 1 98 ? 0.318 -8.681 5.949 1.00 85.44 98 GLU A N 1
ATOM 787 C CA . GLU A 1 98 ? -0.213 -8.527 7.311 1.00 85.44 98 GLU A CA 1
ATOM 788 C C . GLU A 1 98 ? -1.174 -7.330 7.417 1.00 85.44 98 GLU A C 1
ATOM 790 O O . GLU A 1 98 ? -2.244 -7.423 8.025 1.00 85.44 98 GLU A O 1
ATOM 795 N N . SER A 1 99 ? -0.816 -6.201 6.799 1.00 84.19 99 SER A N 1
ATOM 796 C CA . SER A 1 99 ? -1.648 -4.992 6.785 1.00 84.19 99 SER A CA 1
ATOM 797 C C . SER A 1 99 ? -2.948 -5.216 6.000 1.00 84.19 99 SER A C 1
ATOM 799 O O . SER A 1 99 ? -4.019 -4.811 6.451 1.00 84.19 99 SER A O 1
ATOM 801 N N . LEU A 1 100 ? -2.881 -5.933 4.874 1.00 82.62 100 LEU A N 1
ATOM 802 C CA . LEU A 1 100 ? -4.042 -6.360 4.087 1.00 82.62 100 LEU A CA 1
ATOM 803 C C . LEU A 1 100 ? -4.910 -7.369 4.853 1.00 82.62 100 LEU A C 1
ATOM 805 O O . LEU A 1 100 ? -6.137 -7.277 4.839 1.00 82.62 100 LEU A O 1
ATOM 809 N N . GLY A 1 101 ? -4.296 -8.282 5.605 1.00 80.50 101 GLY A N 1
ATOM 810 C CA . GLY A 1 101 ? -4.990 -9.240 6.464 1.00 80.50 101 GLY A CA 1
ATOM 811 C C . GLY A 1 101 ? -5.884 -8.571 7.513 1.00 80.50 101 GLY A C 1
ATOM 812 O O . GLY A 1 101 ? -6.947 -9.100 7.837 1.00 80.50 101 GLY A O 1
ATOM 813 N N . LYS A 1 102 ? -5.522 -7.369 7.985 1.00 80.88 102 LYS A N 1
ATOM 814 C CA . LYS A 1 102 ? -6.333 -6.585 8.938 1.00 80.88 102 LYS A CA 1
ATOM 815 C C . LYS A 1 102 ? -7.624 -6.039 8.320 1.00 80.88 102 LYS A C 1
ATOM 817 O O . LYS A 1 102 ? -8.598 -5.850 9.043 1.00 80.88 102 LYS A O 1
ATOM 822 N N . VAL A 1 103 ? -7.660 -5.831 7.001 1.00 76.69 103 VAL A N 1
ATOM 823 C CA . VAL A 1 103 ? -8.851 -5.351 6.270 1.00 76.69 103 VAL A CA 1
ATOM 824 C C . VAL A 1 103 ? -9.598 -6.460 5.520 1.00 76.69 103 VAL A C 1
ATOM 826 O O . VAL A 1 103 ? -10.735 -6.248 5.107 1.00 76.69 103 VAL A O 1
ATOM 829 N N . LYS A 1 104 ? -9.020 -7.664 5.410 1.00 71.19 104 LYS A N 1
ATOM 830 C CA . LYS A 1 104 ? -9.631 -8.869 4.811 1.00 71.19 104 LYS A CA 1
ATOM 831 C C . LYS A 1 104 ? -11.020 -9.205 5.367 1.00 71.19 104 LYS A C 1
ATOM 833 O O . LYS A 1 104 ? -11.861 -9.733 4.652 1.00 71.19 104 LYS A O 1
ATOM 838 N N . GLY A 1 105 ? -11.284 -8.880 6.635 1.00 67.69 105 GLY A N 1
ATOM 839 C CA . GLY A 1 105 ? -12.592 -9.091 7.267 1.00 67.69 105 GLY A CA 1
ATOM 840 C C . GLY A 1 105 ? -13.699 -8.143 6.788 1.00 67.69 105 GLY A C 1
ATOM 841 O O . GLY A 1 105 ? -14.863 -8.348 7.124 1.00 67.69 105 GLY A O 1
ATOM 842 N N . ASN A 1 106 ? -13.362 -7.104 6.023 1.00 73.88 106 ASN A N 1
ATOM 843 C CA . ASN A 1 106 ? -14.302 -6.103 5.544 1.00 73.88 106 ASN A CA 1
ATOM 844 C C . ASN A 1 106 ? -14.192 -5.971 4.024 1.00 73.88 106 ASN A C 1
ATOM 846 O O . ASN A 1 106 ? -13.377 -5.207 3.506 1.00 73.88 106 ASN A O 1
ATOM 850 N N . GLU A 1 107 ? -15.052 -6.693 3.304 1.00 72.06 107 GLU A N 1
ATOM 851 C CA . GLU A 1 107 ? -15.043 -6.702 1.839 1.00 72.06 107 GLU A CA 1
ATOM 852 C C . GLU A 1 107 ? -15.133 -5.303 1.223 1.00 72.06 107 GLU A C 1
ATOM 854 O O . GLU A 1 107 ? -14.531 -5.050 0.186 1.00 72.06 107 GLU A O 1
ATOM 859 N N . ALA A 1 108 ? -15.862 -4.371 1.841 1.00 71.69 108 ALA A N 1
ATOM 860 C CA . ALA A 1 108 ? -15.965 -3.015 1.318 1.00 71.69 108 ALA A CA 1
ATOM 861 C C . ALA A 1 108 ? -14.618 -2.278 1.388 1.00 71.69 108 ALA A C 1
ATOM 863 O O . ALA A 1 108 ? -14.218 -1.658 0.406 1.00 71.69 108 ALA A O 1
ATOM 864 N N . GLN A 1 109 ? -13.884 -2.410 2.499 1.00 73.31 109 GLN A N 1
ATOM 865 C CA . GLN A 1 109 ? -12.523 -1.874 2.624 1.00 73.31 109 GLN A CA 1
ATOM 866 C C . GLN A 1 109 ? -11.565 -2.565 1.657 1.00 73.31 109 GLN A C 1
ATOM 868 O O . GLN A 1 109 ? -10.822 -1.901 0.942 1.00 73.31 109 GLN A O 1
ATOM 873 N N . ALA A 1 110 ? -11.620 -3.891 1.587 1.00 77.00 110 ALA A N 1
ATOM 874 C CA . ALA A 1 110 ? -10.784 -4.679 0.699 1.00 77.00 110 ALA A CA 1
ATOM 875 C C . ALA A 1 110 ? -10.992 -4.294 -0.778 1.00 77.00 110 ALA A C 1
ATOM 877 O O . ALA A 1 110 ? -10.027 -4.015 -1.492 1.00 77.00 110 ALA A O 1
ATOM 878 N N . ARG A 1 111 ? -12.251 -4.220 -1.241 1.00 75.62 111 ARG A N 1
ATOM 879 C CA . ARG A 1 111 ? -12.576 -3.820 -2.621 1.00 75.62 111 ARG A CA 1
ATOM 880 C C . ARG A 1 111 ? -12.073 -2.415 -2.918 1.00 75.62 111 ARG A C 1
ATOM 882 O O . ARG A 1 111 ? -11.666 -2.128 -4.042 1.00 75.62 111 ARG A O 1
ATOM 889 N N . MET A 1 112 ? -12.087 -1.555 -1.909 1.00 73.94 112 MET A N 1
ATOM 890 C CA . MET A 1 112 ? -11.627 -0.187 -2.030 1.00 73.94 112 MET A CA 1
ATOM 891 C C . MET A 1 112 ? -10.106 -0.085 -2.171 1.00 73.94 112 MET A C 1
ATOM 893 O O . MET A 1 112 ? -9.631 0.633 -3.050 1.00 73.94 112 MET A O 1
ATOM 897 N N . VAL A 1 113 ? -9.349 -0.851 -1.377 1.00 77.44 113 VAL A N 1
ATOM 898 C CA . VAL A 1 113 ? -7.883 -0.934 -1.500 1.00 77.44 113 VAL A CA 1
ATOM 899 C C . VAL A 1 113 ? -7.496 -1.363 -2.915 1.00 77.44 113 VAL A C 1
ATOM 901 O O . VAL A 1 113 ? -6.681 -0.701 -3.549 1.00 77.44 113 VAL A O 1
ATOM 904 N N . VAL A 1 114 ? -8.132 -2.411 -3.450 1.00 77.88 114 VAL A N 1
ATOM 905 C CA . VAL A 1 114 ? -7.870 -2.914 -4.813 1.00 77.88 114 VAL A CA 1
ATOM 906 C C . VAL A 1 114 ? -8.169 -1.859 -5.878 1.00 77.88 114 VAL A C 1
ATOM 908 O O . VAL A 1 114 ? -7.376 -1.664 -6.796 1.00 77.88 114 VAL A O 1
ATOM 911 N N . ARG A 1 115 ? -9.301 -1.155 -5.766 1.00 74.88 115 ARG A N 1
ATOM 912 C CA . ARG A 1 115 ? -9.679 -0.103 -6.724 1.00 74.88 115 ARG A CA 1
ATOM 913 C C . ARG A 1 115 ? -8.693 1.057 -6.718 1.00 74.88 115 ARG A C 1
ATOM 915 O O . ARG A 1 115 ? -8.344 1.551 -7.786 1.00 74.88 115 ARG A O 1
ATOM 922 N N . MET A 1 116 ? -8.218 1.469 -5.543 1.00 73.94 116 MET A N 1
ATOM 923 C CA . MET A 1 116 ? -7.194 2.507 -5.446 1.00 73.94 116 MET A CA 1
ATOM 924 C C . MET A 1 116 ? -5.866 2.039 -6.029 1.00 73.94 116 MET A C 1
ATOM 926 O O . MET A 1 116 ? -5.259 2.756 -6.819 1.00 73.94 116 MET A O 1
ATOM 930 N N . ALA A 1 117 ? -5.445 0.832 -5.668 1.00 75.62 117 ALA A N 1
ATOM 931 C CA . ALA A 1 117 ? -4.232 0.210 -6.165 1.00 75.62 117 ALA A CA 1
ATOM 932 C C . ALA A 1 117 ? -4.231 0.173 -7.710 1.00 75.62 117 ALA A C 1
ATOM 934 O O . ALA A 1 117 ? -3.272 0.604 -8.344 1.00 75.62 117 ALA A O 1
ATOM 935 N N . ALA A 1 118 ? -5.360 -0.196 -8.324 1.00 74.62 118 ALA A N 1
ATOM 936 C CA . ALA A 1 118 ? -5.530 -0.177 -9.775 1.00 74.62 118 ALA A CA 1
ATOM 937 C C . ALA A 1 118 ? -5.575 1.245 -10.373 1.00 74.62 118 ALA A C 1
ATOM 939 O O . ALA A 1 118 ? -5.035 1.488 -11.450 1.00 74.62 118 ALA A O 1
ATOM 940 N N . ALA A 1 119 ? -6.197 2.209 -9.686 1.00 72.50 119 ALA A N 1
ATOM 941 C CA . ALA A 1 119 ? -6.230 3.603 -10.130 1.00 72.50 119 ALA A CA 1
ATOM 942 C C . ALA A 1 119 ? -4.842 4.267 -10.101 1.00 72.50 119 ALA A C 1
ATOM 944 O O . ALA A 1 119 ? -4.570 5.149 -10.924 1.00 72.50 119 ALA A O 1
ATOM 945 N N . ILE A 1 120 ? -3.978 3.859 -9.167 1.00 72.38 120 ILE A N 1
ATOM 946 C CA . ILE A 1 120 ? -2.575 4.280 -9.106 1.00 72.38 120 ILE A CA 1
ATOM 947 C C . ILE A 1 120 ? -1.801 3.636 -10.255 1.00 72.38 120 ILE A C 1
ATOM 949 O O . ILE A 1 120 ? -1.279 4.405 -11.058 1.00 72.38 120 ILE A O 1
ATOM 953 N N . ALA A 1 121 ? -1.871 2.304 -10.401 1.00 68.25 121 ALA A N 1
ATOM 954 C CA . ALA A 1 121 ? -1.221 1.537 -11.475 1.00 68.25 121 ALA A CA 1
ATOM 955 C C . ALA A 1 121 ? -1.548 2.079 -12.878 1.00 68.25 121 ALA A C 1
ATOM 957 O O . ALA A 1 121 ? -0.683 2.279 -13.716 1.00 68.25 121 ALA A O 1
ATOM 958 N N . SER A 1 122 ? -2.799 2.481 -13.134 1.00 66.50 122 SER A N 1
ATOM 959 C CA . SER A 1 122 ? -3.148 3.162 -14.391 1.00 66.50 122 SER A CA 1
ATOM 960 C C . SER A 1 122 ? -2.709 4.644 -14.438 1.00 66.50 122 SER A C 1
ATOM 962 O O . SER A 1 122 ? -3.447 5.517 -14.917 1.00 66.50 122 SER A O 1
ATOM 964 N N . ALA A 1 123 ? -1.539 5.000 -13.911 1.00 62.62 123 ALA A N 1
ATOM 965 C CA . ALA A 1 123 ? -0.900 6.303 -14.142 1.00 62.62 123 ALA A CA 1
ATOM 966 C C . ALA A 1 123 ? -0.709 6.568 -15.624 1.00 62.62 123 ALA A C 1
ATOM 968 O O . ALA A 1 123 ? -1.158 7.607 -16.119 1.00 62.62 123 ALA A O 1
ATOM 969 N N . ASP A 1 124 ? -0.262 5.550 -16.341 1.00 60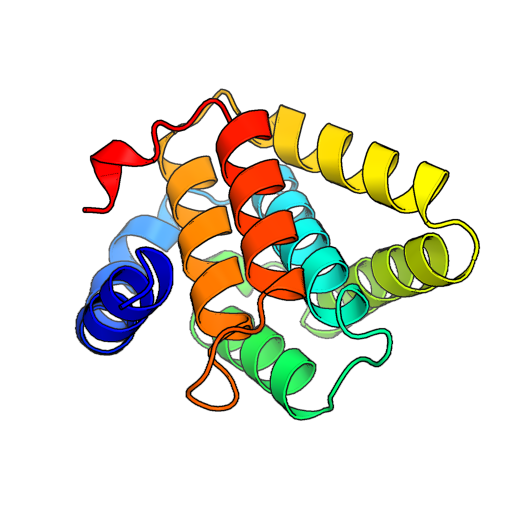.06 124 ASP A N 1
ATOM 970 C CA . ASP A 1 124 ? 0.324 5.757 -17.657 1.00 60.06 124 ASP A CA 1
ATOM 971 C C . ASP A 1 124 ? -0.622 5.260 -18.764 1.00 60.06 124 ASP A C 1
ATOM 973 O O . ASP A 1 124 ? -0.227 5.010 -19.899 1.00 60.06 124 ASP A O 1
ATOM 977 N N . ASN A 1 125 ? -1.915 5.127 -18.425 1.00 57.38 125 ASN A N 1
ATOM 978 C CA . ASN A 1 125 ? -2.983 4.511 -19.231 1.00 57.38 125 ASN A CA 1
ATOM 979 C C . ASN A 1 125 ? -2.729 3.055 -19.651 1.00 57.38 125 ASN A C 1
ATOM 981 O O . ASN A 1 125 ? -3.481 2.523 -20.467 1.00 57.38 125 ASN A O 1
ATOM 985 N N . THR A 1 126 ? -1.725 2.407 -19.068 1.00 60.94 126 THR A N 1
ATOM 986 C CA . THR A 1 126 ? -1.385 1.012 -19.333 1.00 60.94 126 THR A CA 1
ATOM 987 C C . THR A 1 126 ? -0.980 0.383 -18.013 1.00 60.94 126 THR A C 1
ATOM 989 O O . THR A 1 126 ? -0.170 0.969 -17.308 1.00 60.94 126 THR A O 1
ATOM 992 N N . ILE A 1 127 ? -1.582 -0.753 -17.662 1.00 66.06 127 ILE A N 1
ATOM 993 C CA . ILE A 1 127 ? -1.169 -1.532 -16.493 1.00 66.06 127 ILE A CA 1
ATOM 994 C C . ILE A 1 127 ? -0.142 -2.545 -16.966 1.00 66.06 127 ILE A C 1
ATOM 996 O O . ILE A 1 127 ? -0.426 -3.353 -17.859 1.00 66.06 127 ILE A O 1
ATOM 1000 N N . ASP A 1 128 ? 1.036 -2.522 -16.358 1.00 73.88 128 ASP A N 1
ATOM 1001 C CA . ASP A 1 128 ? 2.085 -3.458 -16.720 1.00 73.88 128 ASP A CA 1
ATOM 1002 C C . ASP A 1 128 ? 1.811 -4.862 -16.157 1.00 73.88 128 ASP A C 1
ATOM 1004 O O . ASP A 1 128 ? 1.189 -5.028 -15.100 1.00 73.88 128 ASP A O 1
ATOM 1008 N N . PRO A 1 129 ? 2.324 -5.928 -16.803 1.00 76.56 129 PRO A N 1
ATOM 1009 C CA . PRO A 1 129 ? 2.157 -7.295 -16.310 1.00 76.56 129 PRO A CA 1
ATOM 1010 C C . PRO A 1 129 ? 2.674 -7.510 -14.879 1.00 76.56 129 PRO A C 1
ATOM 1012 O O . PRO A 1 129 ? 2.214 -8.421 -14.191 1.00 76.56 129 PRO A O 1
ATOM 1015 N N . ASN A 1 130 ? 3.641 -6.707 -14.424 1.00 77.75 130 ASN A N 1
ATOM 1016 C CA . ASN A 1 130 ? 4.169 -6.775 -13.060 1.00 77.75 130 ASN A CA 1
ATOM 1017 C C . ASN A 1 130 ? 3.184 -6.182 -12.045 1.00 77.75 130 ASN A C 1
ATOM 1019 O O . ASN A 1 130 ? 2.875 -6.838 -11.050 1.00 77.75 130 ASN A O 1
ATOM 1023 N N . GLU A 1 131 ? 2.616 -5.012 -12.335 1.00 77.19 131 GLU A N 1
ATOM 1024 C CA . GLU A 1 131 ? 1.579 -4.380 -11.512 1.00 77.19 131 GLU A CA 1
ATOM 1025 C C . GLU A 1 131 ? 0.322 -5.248 -11.436 1.00 77.19 131 GLU A C 1
ATOM 1027 O O . GLU A 1 131 ? -0.252 -5.436 -10.362 1.00 77.19 131 GLU A O 1
ATOM 1032 N N . GLN A 1 132 ? -0.070 -5.855 -12.562 1.00 78.56 132 GLN A N 1
ATOM 1033 C CA . GLN A 1 132 ? -1.194 -6.783 -12.606 1.00 78.56 132 GLN A CA 1
ATOM 1034 C C . GLN A 1 132 ? -0.974 -7.983 -11.674 1.00 78.56 132 GLN A C 1
ATOM 1036 O O . GLN A 1 132 ? -1.885 -8.353 -10.934 1.00 78.56 132 GLN A O 1
ATOM 1041 N N . ARG A 1 133 ? 0.226 -8.581 -11.652 1.00 81.12 133 ARG A N 1
ATOM 1042 C CA . ARG A 1 133 ? 0.529 -9.694 -10.732 1.00 81.12 133 ARG A CA 1
ATOM 1043 C C . ARG A 1 133 ? 0.434 -9.274 -9.270 1.00 81.12 133 ARG A C 1
ATOM 1045 O O . ARG A 1 133 ? -0.048 -10.054 -8.448 1.00 81.12 133 ARG A O 1
ATOM 1052 N N . VAL A 1 134 ? 0.884 -8.064 -8.941 1.00 82.75 134 VAL A N 1
ATOM 1053 C CA . VAL A 1 134 ? 0.771 -7.519 -7.583 1.00 82.75 134 VAL A CA 1
ATOM 1054 C C . VAL A 1 134 ? -0.696 -7.294 -7.216 1.00 82.75 134 VAL A C 1
ATOM 1056 O O . VAL A 1 134 ? -1.136 -7.749 -6.163 1.00 82.75 134 VAL A O 1
ATOM 1059 N N . LEU A 1 135 ? -1.491 -6.699 -8.106 1.00 79.19 135 LEU A N 1
ATOM 1060 C CA . LEU A 1 135 ? -2.932 -6.523 -7.909 1.00 79.19 135 LEU A CA 1
ATOM 1061 C C . LEU A 1 135 ? -3.662 -7.856 -7.706 1.00 79.19 135 LEU A C 1
ATOM 1063 O O . LEU A 1 135 ? -4.464 -7.982 -6.783 1.00 79.19 135 LEU A O 1
ATOM 1067 N N . GLU A 1 136 ? -3.361 -8.874 -8.513 1.00 80.56 136 GLU A N 1
ATOM 1068 C CA . GLU A 1 136 ? -3.931 -10.218 -8.365 1.00 80.56 136 GLU A CA 1
ATOM 1069 C C . GLU A 1 136 ? -3.558 -10.856 -7.021 1.00 80.56 136 GLU A C 1
ATOM 1071 O O . GLU A 1 136 ? -4.408 -11.472 -6.370 1.00 80.56 136 GLU A O 1
ATOM 1076 N N . ARG A 1 137 ? -2.312 -10.674 -6.561 1.00 82.19 137 ARG A N 1
ATOM 1077 C CA . ARG A 1 137 ? -1.871 -11.115 -5.229 1.00 82.19 137 ARG A CA 1
ATOM 1078 C C . ARG A 1 137 ? -2.643 -10.405 -4.118 1.00 82.19 137 ARG A C 1
ATOM 1080 O O . ARG A 1 137 ? -3.125 -11.078 -3.212 1.00 82.19 137 ARG A O 1
ATOM 1087 N N . ILE A 1 138 ? -2.818 -9.086 -4.211 1.00 81.88 138 ILE A N 1
ATOM 1088 C CA . ILE A 1 138 ? -3.577 -8.288 -3.236 1.00 81.88 138 ILE A CA 1
ATOM 1089 C C . ILE A 1 138 ? -5.041 -8.747 -3.179 1.00 81.88 138 ILE A C 1
ATOM 1091 O O . ILE A 1 138 ? -5.560 -9.004 -2.095 1.00 81.88 138 ILE A O 1
ATOM 1095 N N . VAL A 1 139 ? -5.702 -8.906 -4.332 1.00 78.88 139 VAL A N 1
ATOM 1096 C CA . VAL A 1 139 ? -7.093 -9.392 -4.431 1.00 78.88 139 VAL A CA 1
ATOM 1097 C C . VAL A 1 139 ? -7.237 -10.763 -3.773 1.00 78.88 139 VAL A C 1
ATOM 1099 O O . VAL A 1 139 ? -8.147 -10.977 -2.968 1.00 78.88 139 VAL A O 1
ATOM 1102 N N . LYS A 1 140 ? -6.310 -11.678 -4.080 1.00 80.94 140 LYS A N 1
ATOM 1103 C CA . LYS A 1 140 ? -6.292 -13.030 -3.522 1.00 80.94 140 LYS A CA 1
ATOM 1104 C C . LYS A 1 140 ? -6.073 -13.021 -2.010 1.00 80.94 140 LYS A C 1
ATOM 1106 O O . LYS A 1 140 ? -6.761 -13.753 -1.299 1.00 80.94 140 LYS A O 1
ATOM 1111 N N . GLU A 1 141 ? -5.157 -12.191 -1.514 1.00 80.38 141 GLU A N 1
ATOM 1112 C CA . GLU A 1 141 ? -4.868 -12.100 -0.081 1.00 80.38 141 GLU A CA 1
ATOM 1113 C C . GLU A 1 141 ? -6.064 -11.559 0.702 1.00 80.38 141 GLU A C 1
ATOM 1115 O O . GLU A 1 141 ? -6.458 -12.116 1.730 1.00 80.38 141 GLU A O 1
ATOM 1120 N N . LEU A 1 142 ? -6.706 -10.529 0.156 1.00 77.25 142 LEU A N 1
ATOM 1121 C CA . LEU A 1 142 ? -7.919 -9.930 0.697 1.00 77.25 142 LEU A CA 1
ATOM 1122 C C . LEU A 1 142 ? -9.144 -10.856 0.634 1.00 77.25 142 LEU A C 1
ATOM 1124 O O . LEU A 1 142 ? -10.202 -10.493 1.141 1.00 77.25 142 LEU A O 1
ATOM 1128 N N . GLY A 1 143 ? -9.020 -12.051 0.047 1.00 70.81 143 GLY A N 1
ATOM 1129 C CA . GLY A 1 143 ? -10.109 -13.021 -0.061 1.00 70.81 143 GLY A CA 1
ATOM 1130 C C . GLY A 1 143 ? -11.236 -12.567 -0.987 1.00 70.81 143 GLY A C 1
ATOM 1131 O O . GLY A 1 143 ? -12.333 -13.119 -0.929 1.00 70.81 143 GLY A O 1
ATOM 1132 N N . LEU A 1 144 ? -10.975 -11.568 -1.830 1.00 69.06 144 LEU A N 1
ATOM 1133 C CA . LEU A 1 144 ? -11.937 -11.066 -2.794 1.00 69.06 144 LEU A CA 1
ATOM 1134 C C . LEU A 1 144 ? -11.964 -11.969 -4.022 1.00 69.06 144 LEU A C 1
ATOM 1136 O O . LEU A 1 144 ? -10.942 -12.508 -4.452 1.00 69.06 144 LEU A O 1
ATOM 1140 N N . LYS A 1 145 ? -13.143 -12.109 -4.624 1.00 60.16 145 LYS A N 1
ATOM 1141 C CA . LYS A 1 145 ? -13.282 -12.803 -5.901 1.00 60.16 145 LYS A CA 1
ATOM 1142 C C . LYS A 1 145 ? -13.026 -11.815 -7.028 1.00 60.16 145 LYS A C 1
ATOM 1144 O O . LYS A 1 145 ? -13.649 -10.761 -7.076 1.00 60.16 145 LYS A O 1
ATOM 1149 N N . ALA A 1 146 ? -12.148 -12.178 -7.962 1.00 53.31 146 ALA A N 1
ATOM 1150 C CA . ALA A 1 146 ? -11.938 -11.396 -9.179 1.00 53.31 146 ALA A CA 1
ATOM 1151 C C . ALA A 1 146 ? -13.258 -11.182 -9.954 1.00 53.31 146 ALA A C 1
ATOM 1153 O O . ALA A 1 146 ? -13.450 -10.144 -10.566 1.00 53.31 146 ALA A O 1
ATOM 1154 N N . GLU A 1 147 ? -14.221 -12.101 -9.853 1.00 52.12 147 GLU A N 1
ATOM 1155 C CA . GLU A 1 147 ? -15.543 -11.972 -10.486 1.00 52.12 147 GLU A CA 1
ATOM 1156 C C . GLU A 1 147 ? -16.325 -10.710 -10.067 1.00 52.12 147 GLU A C 1
ATOM 1158 O O . GLU A 1 147 ? -17.079 -10.188 -10.883 1.00 52.12 147 GLU A O 1
ATOM 1163 N N . ASP A 1 148 ? -16.095 -10.153 -8.869 1.00 52.38 148 ASP A N 1
ATOM 1164 C CA . ASP A 1 148 ? -16.810 -8.965 -8.360 1.00 52.38 148 ASP A CA 1
ATOM 1165 C C . ASP A 1 148 ? -16.507 -7.670 -9.131 1.00 52.38 148 ASP A C 1
ATOM 1167 O O . ASP A 1 148 ? -17.174 -6.651 -8.922 1.00 52.38 148 ASP A O 1
ATOM 1171 N N . PHE A 1 149 ? -15.488 -7.669 -9.992 1.00 50.50 149 PHE A N 1
ATOM 1172 C CA . PHE A 1 149 ? -15.105 -6.474 -10.738 1.00 50.50 149 PHE A CA 1
ATOM 1173 C C . PHE A 1 149 ? -15.099 -6.635 -12.261 1.00 50.50 149 PHE A C 1
ATOM 1175 O O . PHE A 1 149 ? -14.544 -5.781 -12.956 1.00 50.50 149 PHE A O 1
ATOM 1182 N N . THR A 1 150 ? -15.723 -7.703 -12.770 1.00 34.16 150 THR A N 1
ATOM 1183 C CA . THR A 1 150 ? -15.926 -7.911 -14.215 1.00 34.16 150 THR A CA 1
ATOM 1184 C C . THR A 1 150 ? -17.148 -7.132 -14.708 1.00 34.16 150 THR A C 1
ATOM 1186 O O . THR A 1 150 ? -18.142 -7.023 -13.956 1.00 34.16 150 THR A O 1
#

Secondary structure (DSSP, 8-state):
--HHHHHHHHHHHHTTTTHHHHTT---HHHHHHHHHHHHHHHHHTSS--HHHHHHHHHHHHH-TTTTTS-HHHHHHHHHHHHHHHHH-HHHHHHHHHHHHHHHTT-HHHHHHHHHHHHHHHGGGSS--HHHHHHHHHHHHHTT--GGGG-

Organism: NCBI:txid64971

Foldseek 3Di:
DDLLLLLLVVCVVCVVVCLVLLLVCLDPLLLLLLLLLLLQLCCLVPHHDPLLLVLVLVSLVSHPSNVVPDSVNSVVSSVVLNVQCNVPVVRSVVSSLVSLLVCLVPVSSLVVSLSSSSNSCCSPVDRDPSSVVSSVVSCVSSVHDSVVRD

Sequence (150 aa):
MSFFDNLVNKTKETFTELSQDFTKYRSKEFLHATLAASAWISLADGSISAEEKTKMIRFLENHEALKLFSTSEVLTVWKEYVDTLSLDMDIGENKILESLGKVKGNEAQARMVVRMAAAIASADNTIDPNEQRVLERIVKELGLKAEDFT

Radius of gyration: 13.93 Å; chains: 1; bounding box: 35×28×33 Å